Protein AF-A0A965WIN3-F1 (afdb_monomer_lite)

Structure (mmCIF, N/CA/C/O backbone):
data_AF-A0A965WIN3-F1
#
_entry.id   AF-A0A965WIN3-F1
#
loop_
_atom_site.group_PDB
_atom_site.id
_atom_site.type_symbol
_atom_site.label_atom_id
_atom_site.label_alt_id
_atom_site.label_comp_id
_atom_site.label_asym_id
_atom_site.label_entity_id
_atom_site.label_seq_id
_atom_site.pdbx_PDB_ins_code
_atom_site.Cartn_x
_atom_site.Cartn_y
_atom_site.Cartn_z
_atom_site.occupancy
_atom_site.B_iso_or_equiv
_atom_site.auth_seq_id
_atom_site.auth_comp_id
_atom_site.auth_asym_id
_atom_site.auth_atom_id
_atom_site.pdbx_PDB_model_num
ATOM 1 N N . MET A 1 1 ? 8.986 9.131 -10.020 1.00 63.00 1 MET A N 1
ATOM 2 C CA . MET A 1 1 ? 7.716 8.748 -9.371 1.00 63.00 1 MET A CA 1
ATOM 3 C C . MET A 1 1 ? 7.428 9.786 -8.298 1.00 63.00 1 MET A C 1
ATOM 5 O O . MET A 1 1 ? 8.346 10.101 -7.551 1.00 63.00 1 MET A O 1
ATOM 9 N N . ASN A 1 2 ? 6.234 10.387 -8.271 1.00 79.25 2 ASN A N 1
ATOM 10 C CA . ASN A 1 2 ? 5.910 11.439 -7.298 1.00 79.25 2 ASN A CA 1
ATOM 11 C C . ASN A 1 2 ? 5.345 10.820 -6.015 1.00 79.25 2 ASN A C 1
ATOM 13 O O . ASN A 1 2 ? 4.143 10.877 -5.769 1.00 79.25 2 ASN A O 1
ATOM 17 N N . ASP A 1 3 ? 6.233 10.241 -5.205 1.00 86.94 3 ASP A N 1
ATOM 18 C CA . ASP A 1 3 ? 5.899 9.566 -3.941 1.00 86.94 3 ASP A CA 1
ATOM 19 C C . ASP A 1 3 ? 5.018 10.453 -3.028 1.00 86.94 3 ASP A C 1
ATOM 21 O O . ASP A 1 3 ? 4.079 9.975 -2.400 1.00 86.94 3 ASP A O 1
ATOM 25 N N . ALA A 1 4 ? 5.269 11.768 -3.018 1.00 87.62 4 ALA A N 1
ATOM 26 C CA . ALA 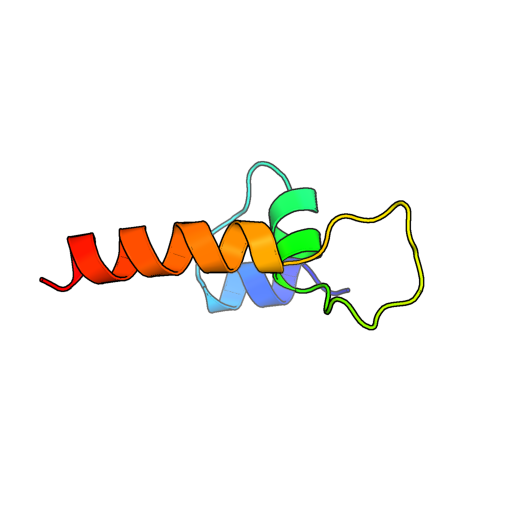A 1 4 ? 4.544 12.752 -2.207 1.00 87.62 4 ALA A CA 1
ATOM 27 C C . ALA A 1 4 ? 3.059 12.923 -2.584 1.00 87.62 4 ALA A C 1
ATOM 29 O O . ALA A 1 4 ? 2.232 13.196 -1.714 1.00 87.62 4 ALA A O 1
ATOM 30 N N . LEU A 1 5 ? 2.706 12.762 -3.866 1.00 93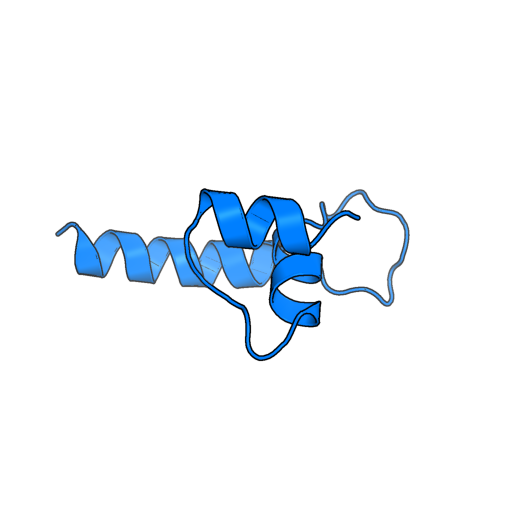.19 5 LEU A N 1
ATOM 31 C CA . LEU A 1 5 ? 1.308 12.858 -4.300 1.00 93.19 5 LEU A CA 1
ATOM 32 C C . LEU A 1 5 ? 0.500 11.677 -3.764 1.00 93.19 5 LEU A C 1
ATOM 34 O O . LEU A 1 5 ? -0.585 11.873 -3.226 1.00 93.19 5 LEU A O 1
ATOM 38 N N . VAL A 1 6 ? 1.052 10.465 -3.867 1.00 94.19 6 VAL A N 1
ATOM 39 C CA . VAL A 1 6 ? 0.378 9.249 -3.397 1.00 94.19 6 VAL A CA 1
ATOM 40 C C . VAL A 1 6 ? 0.157 9.308 -1.891 1.00 94.19 6 VAL A C 1
ATOM 42 O O . VAL A 1 6 ? -0.963 9.098 -1.447 1.00 94.19 6 VAL A O 1
ATOM 45 N N . GLU A 1 7 ? 1.183 9.672 -1.120 1.00 95.19 7 GLU A N 1
ATOM 46 C CA . GLU A 1 7 ? 1.083 9.808 0.341 1.00 95.19 7 GLU A CA 1
ATOM 47 C C . GLU A 1 7 ? 0.028 10.819 0.786 1.00 95.19 7 GLU A C 1
ATOM 49 O O . GLU A 1 7 ? -0.657 10.597 1.783 1.00 95.19 7 GLU A O 1
ATOM 54 N N . THR A 1 8 ? -0.131 11.905 0.027 1.00 96.00 8 THR A N 1
ATOM 55 C CA . THR A 1 8 ? -1.164 12.912 0.287 1.00 96.00 8 THR A CA 1
ATOM 56 C C . THR A 1 8 ? -2.561 12.343 0.027 1.00 96.00 8 THR A C 1
ATOM 58 O O . THR A 1 8 ? -3.459 12.551 0.835 1.00 96.00 8 THR A O 1
ATOM 61 N N . ILE A 1 9 ? -2.746 11.585 -1.062 1.00 96.69 9 ILE A N 1
ATOM 62 C CA . ILE A 1 9 ? -4.035 10.964 -1.422 1.00 96.69 9 ILE A CA 1
ATOM 63 C C . ILE A 1 9 ? -4.483 9.952 -0.362 1.00 96.69 9 ILE A C 1
ATOM 65 O O . ILE A 1 9 ? -5.652 9.935 0.011 1.00 96.69 9 ILE A O 1
ATOM 69 N N . ILE A 1 10 ? -3.563 9.121 0.133 1.00 95.06 10 ILE A N 1
ATOM 70 C CA . ILE A 1 10 ? -3.872 8.101 1.149 1.00 95.06 10 ILE A CA 1
ATOM 71 C C . ILE A 1 10 ? -3.768 8.632 2.587 1.00 95.06 10 ILE A C 1
ATOM 73 O O . 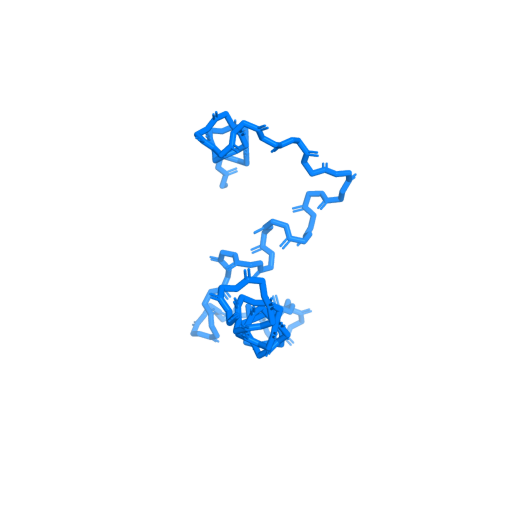ILE A 1 10 ? -3.979 7.875 3.532 1.00 95.06 10 ILE A O 1
ATOM 77 N N . ASN A 1 11 ? -3.407 9.910 2.754 1.00 96.88 11 ASN A N 1
ATOM 78 C CA . ASN A 1 11 ? -3.154 10.560 4.039 1.00 96.88 11 ASN A CA 1
ATOM 79 C C . ASN A 1 11 ? -2.221 9.744 4.963 1.00 96.88 11 ASN A C 1
ATOM 81 O O . ASN A 1 11 ? -2.455 9.607 6.165 1.00 96.88 11 ASN A O 1
ATOM 85 N N . TYR A 1 12 ? -1.165 9.165 4.387 1.00 96.06 12 TYR A N 1
ATOM 86 C CA . TYR A 1 12 ? -0.203 8.323 5.096 1.00 96.06 12 TYR A CA 1
ATOM 87 C C . TYR A 1 12 ? 1.209 8.545 4.559 1.00 96.06 12 TYR A C 1
ATOM 89 O O . TYR A 1 12 ? 1.482 8.333 3.378 1.00 96.06 12 TYR A O 1
ATOM 97 N N . THR A 1 13 ? 2.125 8.921 5.453 1.00 95.62 13 THR A N 1
ATOM 98 C CA . THR A 1 13 ? 3.543 9.106 5.130 1.00 95.62 13 THR A CA 1
ATOM 99 C C . THR A 1 13 ? 4.311 7.815 5.388 1.00 95.62 13 THR A C 1
ATOM 101 O O . THR A 1 13 ? 4.421 7.363 6.532 1.00 95.62 13 THR A O 1
ATOM 104 N N . PHE A 1 14 ? 4.902 7.230 4.344 1.00 95.06 14 PHE A N 1
ATOM 105 C CA . PHE A 1 14 ? 5.703 6.021 4.498 1.00 95.06 14 PHE A CA 1
ATOM 106 C C . PHE A 1 14 ? 7.019 6.338 5.207 1.00 95.06 14 PHE A C 1
ATO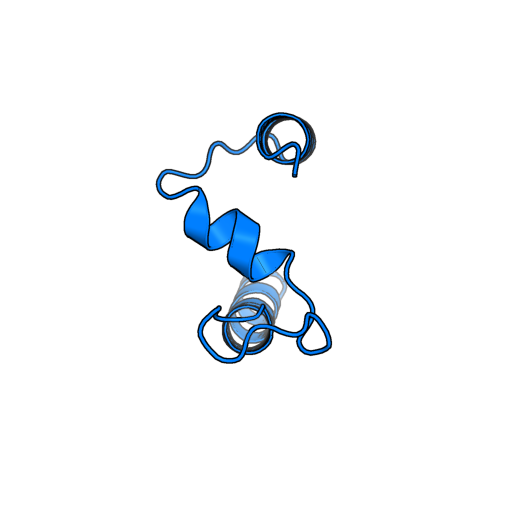M 108 O O . 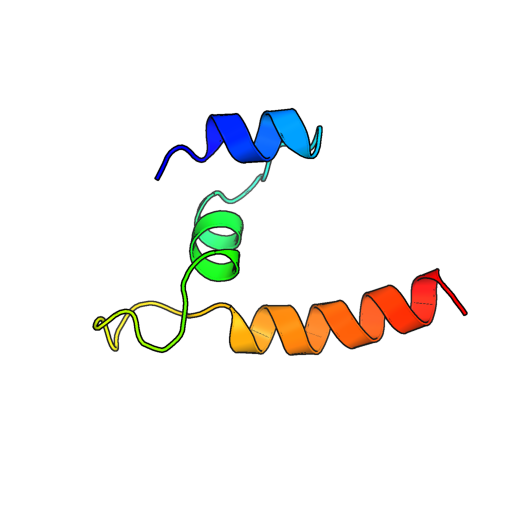PHE A 1 14 ? 7.805 7.172 4.758 1.00 95.06 14 PHE A O 1
ATOM 115 N N . LYS A 1 15 ? 7.323 5.585 6.272 1.00 95.75 15 LYS A N 1
ATOM 116 C CA . LYS A 1 15 ? 8.647 5.629 6.921 1.00 95.75 15 LYS A CA 1
ATOM 117 C C . LYS A 1 15 ? 9.766 5.211 5.963 1.00 95.75 15 LYS A C 1
ATOM 119 O O . LYS A 1 15 ? 10.861 5.757 6.013 1.00 95.75 15 LYS A O 1
ATOM 124 N N . ASN A 1 16 ? 9.485 4.236 5.097 1.00 93.69 16 ASN A N 1
ATOM 125 C CA . ASN A 1 16 ? 10.400 3.771 4.064 1.00 93.69 16 ASN A CA 1
ATOM 126 C C . ASN A 1 16 ? 9.755 3.939 2.682 1.00 93.69 16 ASN A C 1
ATOM 128 O O . ASN A 1 16 ? 8.885 3.157 2.299 1.00 93.69 16 ASN A O 1
ATOM 132 N N . LYS A 1 17 ? 10.222 4.939 1.926 1.00 91.62 17 LYS A N 1
ATOM 133 C CA . LYS A 1 17 ? 9.752 5.252 0.565 1.00 91.62 17 LYS A CA 1
ATOM 134 C C . LYS A 1 17 ? 9.942 4.093 -0.416 1.00 91.62 17 LYS A C 1
ATOM 136 O O . LYS A 1 17 ? 9.201 3.993 -1.387 1.00 91.62 17 LYS A O 1
ATOM 141 N N . GLU A 1 18 ? 10.894 3.198 -0.160 1.00 90.56 18 GLU A N 1
ATOM 142 C CA . GLU A 1 18 ? 11.135 2.043 -1.024 1.00 90.56 18 GLU A CA 1
ATOM 143 C C . GLU A 1 18 ? 9.979 1.037 -0.984 1.00 90.56 18 GLU A C 1
ATOM 145 O O . GLU A 1 18 ? 9.704 0.379 -1.983 1.00 90.56 18 GLU A O 1
ATOM 150 N N . LEU A 1 19 ? 9.243 0.953 0.133 1.00 91.94 19 LEU A N 1
ATOM 151 C CA . LEU A 1 19 ? 8.036 0.123 0.202 1.00 91.94 19 LEU A CA 1
ATOM 152 C C . LEU A 1 19 ? 6.950 0.647 -0.735 1.00 91.94 19 LEU A C 1
ATOM 154 O O . LEU A 1 19 ? 6.347 -0.139 -1.460 1.00 91.94 19 LEU A O 1
ATOM 158 N N . LEU A 1 20 ? 6.748 1.967 -0.758 1.00 92.75 20 LEU A N 1
ATOM 159 C CA . LEU A 1 20 ? 5.800 2.609 -1.665 1.00 92.75 20 LEU A CA 1
ATOM 160 C C . LEU A 1 20 ? 6.205 2.393 -3.128 1.00 92.75 20 LEU A C 1
ATOM 162 O O . LEU A 1 20 ? 5.382 2.000 -3.950 1.00 92.75 20 LEU A O 1
ATOM 166 N N . ARG A 1 21 ? 7.488 2.577 -3.449 1.00 90.88 21 ARG A N 1
ATOM 167 C CA . ARG A 1 21 ? 8.003 2.356 -4.808 1.00 90.88 21 ARG A CA 1
ATOM 168 C C . ARG A 1 21 ? 7.836 0.909 -5.253 1.00 90.88 21 ARG A C 1
ATOM 170 O O . ARG A 1 21 ? 7.345 0.675 -6.353 1.00 90.88 21 ARG A O 1
ATOM 177 N N . ARG A 1 22 ? 8.160 -0.060 -4.390 1.00 91.62 22 ARG A N 1
ATOM 178 C CA . ARG A 1 22 ? 7.909 -1.487 -4.646 1.00 91.62 22 ARG A CA 1
ATOM 179 C C . ARG A 1 22 ? 6.434 -1.781 -4.879 1.00 91.62 22 ARG A C 1
ATOM 181 O O . ARG A 1 22 ? 6.116 -2.471 -5.840 1.00 91.62 22 ARG A O 1
ATOM 188 N N . ALA A 1 23 ? 5.549 -1.262 -4.028 1.00 92.56 23 ALA A N 1
ATOM 189 C CA . ALA A 1 23 ? 4.105 -1.474 -4.131 1.00 92.56 23 ALA A CA 1
ATOM 190 C C . ALA A 1 23 ? 3.521 -0.947 -5.453 1.00 92.56 23 ALA A C 1
ATOM 192 O O . ALA A 1 23 ? 2.532 -1.480 -5.940 1.00 92.56 23 ALA A O 1
ATOM 193 N N . LEU A 1 24 ? 4.156 0.058 -6.060 1.00 91.00 24 LEU A N 1
ATOM 194 C CA . LEU A 1 24 ? 3.743 0.630 -7.341 1.00 91.00 24 LEU A CA 1
ATOM 195 C C . LEU A 1 24 ? 4.570 0.120 -8.541 1.00 91.00 24 LEU A C 1
ATOM 197 O O . LEU A 1 24 ? 4.401 0.614 -9.656 1.00 91.00 24 LEU A O 1
ATOM 201 N N . THR A 1 25 ? 5.471 -0.852 -8.345 1.00 89.62 25 THR A N 1
ATOM 202 C CA . THR A 1 25 ? 6.327 -1.402 -9.410 1.00 89.62 25 THR A CA 1
ATOM 203 C C . THR A 1 25 ? 5.752 -2.706 -9.956 1.00 89.62 25 THR A C 1
ATOM 205 O O . THR A 1 25 ? 5.773 -3.740 -9.282 1.00 89.62 25 THR A O 1
ATOM 208 N N . HIS A 1 26 ? 5.272 -2.667 -11.202 1.00 89.69 26 HIS A N 1
ATOM 209 C CA . HIS A 1 26 ? 4.749 -3.843 -11.900 1.00 89.69 26 HIS A CA 1
ATOM 210 C C . HIS A 1 26 ? 5.866 -4.840 -12.259 1.00 89.69 26 HIS A C 1
ATOM 212 O O . HIS A 1 26 ? 6.950 -4.404 -12.645 1.00 89.69 26 HIS A O 1
ATOM 218 N N . PRO A 1 27 ? 5.632 -6.168 -12.197 1.00 85.38 27 PRO A N 1
ATOM 219 C CA . PRO A 1 27 ? 6.627 -7.190 -12.553 1.00 85.38 27 PRO A CA 1
ATOM 220 C C . PRO A 1 27 ? 7.207 -7.059 -13.971 1.00 85.38 27 PRO A C 1
ATOM 222 O O . PRO A 1 27 ? 8.334 -7.478 -14.203 1.00 85.38 27 PRO A O 1
ATOM 225 N N . SER A 1 28 ? 6.470 -6.468 -14.917 1.00 84.81 28 SER A N 1
ATOM 226 C CA . SER A 1 28 ? 6.977 -6.190 -16.276 1.00 84.81 28 SER A CA 1
ATOM 227 C C . SER A 1 28 ? 7.981 -5.037 -16.343 1.00 84.81 28 SER A C 1
ATOM 229 O O . SER A 1 28 ? 8.560 -4.806 -17.403 1.00 84.81 28 SER A O 1
ATOM 231 N N . PHE A 1 29 ? 8.173 -4.287 -15.255 1.00 80.62 29 PHE A N 1
ATOM 232 C CA . PHE A 1 29 ? 9.197 -3.257 -15.198 1.00 80.62 29 PHE A CA 1
ATOM 233 C C . PHE A 1 29 ? 10.572 -3.939 -15.195 1.00 80.62 29 PHE A C 1
ATOM 235 O O . PHE A 1 29 ? 10.938 -4.643 -14.255 1.00 80.62 29 PHE A O 1
ATOM 242 N N . PHE A 1 30 ? 11.296 -3.784 -16.305 1.00 57.34 30 PHE A N 1
ATOM 243 C CA . PHE A 1 30 ? 12.515 -4.522 -16.637 1.00 57.34 30 PHE A CA 1
ATOM 244 C C . PHE A 1 30 ? 13.703 -4.059 -15.773 1.00 57.34 30 PHE A C 1
ATOM 246 O O . PHE A 1 30 ? 14.555 -3.295 -16.206 1.00 57.34 30 PHE A O 1
ATOM 253 N N . ASN A 1 31 ? 13.744 -4.514 -14.522 1.00 62.16 31 ASN A N 1
ATOM 254 C CA . ASN A 1 31 ? 14.917 -4.463 -13.653 1.00 62.16 31 ASN A CA 1
ATOM 255 C C . ASN A 1 31 ? 14.862 -5.660 -12.698 1.00 62.16 31 ASN A C 1
ATOM 257 O O . ASN A 1 31 ? 14.197 -5.618 -11.668 1.00 62.16 31 ASN A O 1
ATOM 261 N N . GLN A 1 32 ? 15.573 -6.740 -13.039 1.00 56.59 32 GLN A N 1
ATOM 262 C CA . GLN A 1 32 ? 15.600 -7.996 -12.266 1.00 56.59 32 GLN A CA 1
ATOM 263 C C . GLN A 1 32 ? 16.088 -7.822 -10.814 1.00 56.59 32 GLN A C 1
ATOM 265 O O . GLN A 1 32 ? 15.864 -8.688 -9.973 1.00 56.59 32 GLN A O 1
ATOM 270 N N . THR A 1 33 ? 16.755 -6.708 -10.514 1.00 60.75 33 THR A N 1
ATOM 271 C CA . THR A 1 33 ? 17.253 -6.345 -9.183 1.00 60.75 33 THR A CA 1
ATOM 272 C C . THR A 1 33 ? 16.238 -5.588 -8.326 1.00 60.75 33 THR A C 1
ATOM 274 O O . THR A 1 33 ? 16.414 -5.531 -7.109 1.00 60.75 33 THR A O 1
ATOM 277 N N . GLN A 1 34 ? 15.179 -5.017 -8.910 1.00 65.62 34 GLN A N 1
ATOM 278 C CA . GLN A 1 34 ? 14.148 -4.309 -8.150 1.00 65.62 34 GLN A CA 1
ATOM 279 C C . GLN A 1 34 ? 13.032 -5.265 -7.740 1.00 65.62 34 GLN A C 1
ATOM 281 O O . GLN A 1 34 ? 12.495 -6.025 -8.543 1.00 65.62 34 GLN A O 1
ATOM 286 N N . GLN A 1 35 ? 12.669 -5.222 -6.459 1.00 77.94 35 GLN A N 1
ATOM 287 C CA . GLN A 1 35 ? 11.519 -5.977 -5.982 1.00 77.94 35 GLN A CA 1
ATOM 288 C C . GLN A 1 35 ? 10.225 -5.350 -6.521 1.00 77.94 35 GLN A C 1
ATOM 290 O O . GLN A 1 35 ? 10.088 -4.130 -6.568 1.00 77.94 35 GLN A O 1
ATOM 295 N N . ASN A 1 36 ? 9.279 -6.192 -6.924 1.00 87.00 36 ASN A N 1
ATOM 296 C CA . ASN A 1 36 ? 7.973 -5.780 -7.436 1.00 87.00 36 ASN A CA 1
ATOM 297 C C . ASN A 1 36 ? 6.901 -5.822 -6.327 1.00 87.00 36 ASN A C 1
ATOM 299 O O . ASN A 1 36 ? 7.190 -6.156 -5.167 1.00 87.00 36 ASN A O 1
ATOM 303 N N . TYR A 1 37 ? 5.658 -5.495 -6.683 1.00 93.00 37 TYR A N 1
ATOM 304 C CA . TYR A 1 37 ? 4.551 -5.478 -5.728 1.00 93.00 37 TYR A CA 1
ATOM 305 C C . TYR A 1 37 ? 4.019 -6.867 -5.342 1.00 93.00 37 TYR A C 1
ATOM 307 O O . TYR A 1 37 ? 3.359 -6.966 -4.316 1.00 93.00 37 TYR A O 1
ATOM 315 N N . GLN A 1 38 ? 4.302 -7.942 -6.090 1.00 92.38 38 GLN A N 1
ATOM 316 C CA . GLN A 1 38 ? 3.585 -9.230 -5.967 1.00 92.38 38 GLN A CA 1
ATOM 317 C C . GLN A 1 38 ? 3.634 -9.824 -4.550 1.00 92.38 38 GLN A C 1
ATOM 319 O O . GLN A 1 38 ? 2.644 -10.328 -4.030 1.00 92.38 38 GLN A O 1
ATOM 324 N N . LYS A 1 39 ? 4.788 -9.731 -3.876 1.00 92.31 39 LYS A N 1
ATOM 325 C CA . LYS A 1 39 ? 4.913 -10.190 -2.480 1.00 92.31 39 LYS A CA 1
ATOM 326 C C . LYS A 1 39 ? 4.120 -9.325 -1.496 1.00 92.31 39 LYS A C 1
ATOM 328 O O . LYS A 1 39 ? 3.672 -9.830 -0.473 1.00 92.31 39 LYS A O 1
ATOM 333 N N . LEU A 1 40 ? 4.011 -8.023 -1.770 1.00 94.44 40 LEU A N 1
ATOM 334 C CA . LEU A 1 40 ? 3.240 -7.091 -0.944 1.00 94.44 40 LEU A CA 1
ATOM 335 C C . LEU A 1 40 ? 1.739 -7.278 -1.168 1.00 94.44 40 LEU A C 1
ATOM 337 O O . LEU A 1 40 ? 0.994 -7.224 -0.202 1.00 94.44 40 LEU A O 1
ATOM 341 N N . GLU A 1 41 ? 1.320 -7.543 -2.404 1.00 95.62 41 GLU A N 1
ATOM 342 C CA . GLU A 1 41 ? -0.060 -7.888 -2.762 1.00 95.62 41 GLU A CA 1
ATOM 343 C C . GLU A 1 41 ? -0.522 -9.145 -2.024 1.00 95.62 41 GLU A C 1
ATOM 345 O O . GLU A 1 41 ? -1.532 -9.091 -1.336 1.00 95.62 41 GLU A O 1
ATOM 350 N N . TYR A 1 42 ? 0.261 -10.229 -2.073 1.00 95.62 42 TYR A N 1
ATOM 351 C CA . TYR A 1 42 ? -0.072 -11.469 -1.366 1.00 95.62 42 TYR A CA 1
ATOM 352 C C . TYR A 1 42 ? -0.291 -11.253 0.141 1.00 95.62 42 TYR A C 1
ATOM 354 O O . TYR A 1 42 ? -1.249 -11.756 0.719 1.00 95.62 42 TYR A O 1
ATOM 362 N N . LEU A 1 43 ? 0.586 -10.477 0.787 1.00 95.75 43 LEU A N 1
ATOM 363 C CA . LEU A 1 43 ? 0.423 -10.128 2.200 1.00 95.75 43 LEU A CA 1
ATOM 364 C C . LEU A 1 43 ? -0.781 -9.200 2.429 1.00 95.75 43 LEU A C 1
ATOM 366 O O . LEU A 1 43 ? -1.493 -9.346 3.419 1.00 95.75 43 LEU A O 1
ATOM 370 N N . GLY A 1 44 ? -0.976 -8.230 1.537 1.00 96.06 44 GLY A N 1
ATOM 371 C CA . GLY A 1 44 ? -2.057 -7.256 1.612 1.00 96.06 44 GLY A CA 1
ATOM 372 C C . GLY A 1 44 ? -3.428 -7.913 1.536 1.00 96.06 44 GLY A C 1
ATOM 373 O O . GLY A 1 44 ? -4.293 -7.548 2.320 1.00 96.06 44 GLY A O 1
ATOM 374 N N . ASP A 1 45 ? -3.594 -8.914 0.673 1.00 96.44 45 ASP A N 1
ATOM 375 C CA . ASP A 1 45 ? -4.841 -9.667 0.523 1.00 96.44 45 ASP A CA 1
ATOM 376 C C . ASP A 1 45 ? -5.269 -10.324 1.844 1.00 96.44 45 ASP A C 1
ATOM 378 O O . ASP A 1 45 ? -6.362 -10.071 2.343 1.00 96.44 45 ASP A O 1
ATOM 382 N N . SER A 1 46 ? -4.357 -11.045 2.509 1.00 96.75 46 SER A N 1
ATOM 383 C CA . SER A 1 46 ? -4.652 -11.673 3.808 1.00 96.75 46 SER A CA 1
ATOM 384 C C . SER A 1 46 ? -4.946 -10.664 4.926 1.00 96.75 46 SER A C 1
ATOM 386 O O . SER A 1 46 ? -5.734 -10.948 5.825 1.00 96.75 46 SER A O 1
ATOM 388 N N . ILE A 1 47 ? -4.304 -9.490 4.908 1.00 97.19 47 ILE A N 1
ATOM 389 C CA . ILE A 1 47 ? -4.569 -8.433 5.897 1.00 97.19 47 ILE A CA 1
ATOM 390 C C . ILE A 1 47 ? -5.934 -7.792 5.643 1.00 97.19 47 ILE A C 1
ATOM 392 O O . ILE A 1 47 ? -6.668 -7.543 6.596 1.00 97.19 47 ILE A O 1
ATOM 396 N N . LEU A 1 48 ? -6.266 -7.500 4.384 1.00 95.88 48 LEU A N 1
ATOM 397 C CA . LEU A 1 48 ? -7.553 -6.909 4.027 1.00 95.88 48 LEU A CA 1
ATOM 398 C C . LEU A 1 48 ? -8.700 -7.864 4.351 1.00 95.88 48 LEU A C 1
ATOM 400 O O . LEU A 1 48 ? -9.675 -7.420 4.947 1.00 95.88 48 LEU A O 1
ATOM 404 N N . ASP A 1 49 ? -8.549 -9.154 4.045 1.00 97.06 49 ASP A N 1
ATOM 405 C CA . ASP A 1 49 ? -9.521 -10.186 4.413 1.00 97.06 49 ASP A CA 1
ATOM 406 C C . ASP A 1 49 ? -9.737 -10.223 5.933 1.00 97.06 49 ASP A C 1
ATOM 408 O O . ASP A 1 49 ? -10.864 -10.126 6.402 1.00 97.06 49 ASP A O 1
ATOM 412 N N . PHE A 1 50 ? -8.657 -10.212 6.725 1.00 96.94 50 PHE A N 1
ATOM 413 C CA . PHE A 1 50 ? -8.745 -10.172 8.189 1.00 96.94 50 PHE A CA 1
ATOM 414 C C . PHE A 1 50 ? -9.422 -8.908 8.749 1.00 96.94 50 PHE A C 1
ATOM 416 O O . PHE A 1 50 ? -10.085 -8.979 9.778 1.00 96.94 50 PHE A O 1
ATOM 423 N N . VAL A 1 51 ? -9.212 -7.741 8.133 1.00 96.62 51 VAL A N 1
ATOM 424 C CA . VAL A 1 51 ? -9.763 -6.462 8.623 1.00 96.62 51 VAL A CA 1
ATOM 425 C C . VAL A 1 51 ? -11.230 -6.276 8.226 1.00 96.62 51 VAL A C 1
ATOM 427 O O . VAL A 1 51 ? -11.958 -5.570 8.922 1.00 96.62 51 VAL A O 1
ATOM 430 N N . VAL A 1 52 ? -11.646 -6.847 7.094 1.00 94.44 52 VAL A N 1
ATOM 431 C CA . VAL A 1 52 ? -13.007 -6.703 6.556 1.00 94.44 52 VAL A CA 1
ATOM 432 C C . VAL A 1 52 ? -13.949 -7.812 7.042 1.00 94.44 52 VAL A C 1
ATOM 434 O O . VAL A 1 52 ? -15.153 -7.556 7.119 1.00 94.44 52 VAL A O 1
ATOM 437 N N . ALA A 1 53 ? -13.429 -9.004 7.354 1.00 74.12 53 ALA A N 1
ATOM 438 C CA . ALA A 1 53 ? -14.190 -10.126 7.915 1.00 74.12 53 ALA A CA 1
ATOM 439 C C . ALA A 1 53 ? -14.760 -9.830 9.313 1.00 74.12 53 ALA A C 1
ATOM 441 O O . ALA A 1 53 ? -15.914 -10.255 9.559 1.00 74.12 53 ALA A O 1
#

Secondary structure (DSSP, 8-state):
--HHHHHHHTT---SSHHHHHHHT--TTSS-TTS--SHHHHHHHHHHHHHHH-

Radius of gyration: 12.52 Å; chains: 1; bounding box: 31×25×25 Å

Sequence (53 aa):
MNDALVETIINYTFKNKELLRRALTHPSF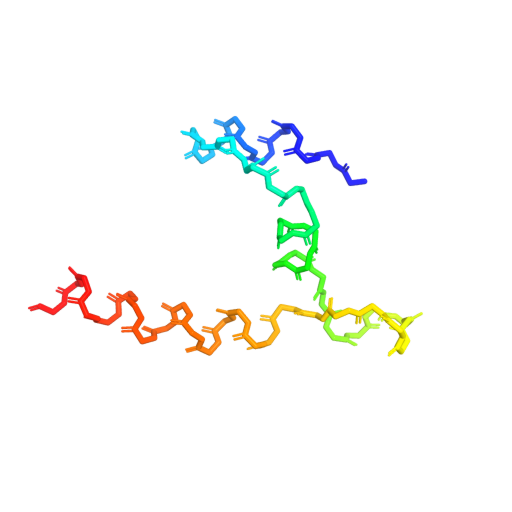FNQTQQNYQKLEYLGDSILDFVVA

pLDDT: mean 88.51, std 11.14, range [56.59, 97.19]

Foldseek 3Di:
DPLVVVCVVVVHDDPDSLLVVQCPADPPPPDPPRHHNPVVVVVVVVVVVVVVD